Protein AF-J0YSJ6-F1 (afdb_monomer_lite)

Organism: NCBI:txid1094563

Foldseek 3Di:
DLVLLQCVLVVHPPHDDDPDDDDDDPVRSVVSSVVSNVSNVLLVVLLVVLCVVCVVADLVCLCVCCPVVVHDDPVNVVSVVSSVVSVVVSVVD

pLDDT: mean 88.55, std 11.8, range [43.41, 97.31]

Structure (mmCIF, N/CA/C/O backbone):
data_AF-J0YSJ6-F1
#
_entry.id   AF-J0YSJ6-F1
#
loop_
_atom_site.group_PDB
_atom_site.id
_atom_site.type_symbol
_atom_site.label_atom_id
_atom_site.label_alt_id
_atom_site.label_comp_id
_atom_site.label_asym_id
_atom_site.label_entity_id
_atom_site.label_seq_id
_atom_site.pdbx_PDB_ins_code
_atom_site.Cartn_x
_atom_site.Cartn_y
_atom_site.Cartn_z
_atom_site.occupancy
_atom_site.B_iso_or_equiv
_atom_site.auth_seq_id
_atom_site.auth_comp_id
_atom_site.auth_asym_id
_atom_site.auth_atom_id
_atom_site.pdbx_PDB_model_num
ATOM 1 N N . GLN A 1 1 ? 1.792 -8.034 -7.028 1.00 76.62 1 GLN A N 1
ATOM 2 C CA . GLN A 1 1 ? 2.342 -7.533 -8.305 1.00 76.62 1 GLN A CA 1
ATOM 3 C C . GLN A 1 1 ? 2.767 -6.069 -8.202 1.00 76.62 1 GLN A C 1
ATOM 5 O O . GLN A 1 1 ? 3.964 -5.867 -8.198 1.00 76.62 1 GLN A O 1
ATOM 10 N N . ILE A 1 2 ? 1.896 -5.083 -7.918 1.00 85.25 2 ILE A N 1
ATOM 11 C CA . ILE A 1 2 ? 2.251 -3.632 -7.905 1.00 85.25 2 ILE A CA 1
ATOM 12 C C . ILE A 1 2 ? 3.595 -3.270 -7.229 1.00 85.25 2 ILE A C 1
ATOM 14 O O . ILE A 1 2 ? 4.388 -2.539 -7.813 1.00 85.25 2 ILE A O 1
ATOM 18 N N . ARG A 1 3 ? 3.878 -3.768 -6.011 1.00 87.75 3 ARG A N 1
ATOM 19 C CA . ARG A 1 3 ? 5.177 -3.529 -5.344 1.00 87.75 3 ARG A CA 1
ATOM 20 C C . ARG A 1 3 ? 6.343 -4.140 -6.125 1.00 87.75 3 ARG A C 1
ATOM 22 O O . ARG A 1 3 ? 7.353 -3.477 -6.293 1.00 87.75 3 ARG A O 1
ATOM 29 N N . ASN A 1 4 ? 6.204 -5.377 -6.594 1.00 87.88 4 ASN A N 1
ATOM 30 C CA . ASN A 1 4 ? 7.232 -6.054 -7.382 1.00 87.88 4 ASN A CA 1
ATOM 31 C C . ASN A 1 4 ? 7.460 -5.355 -8.728 1.00 87.88 4 ASN A C 1
ATOM 33 O O . ASN A 1 4 ? 8.599 -5.066 -9.063 1.00 87.88 4 ASN A O 1
ATOM 37 N N . AS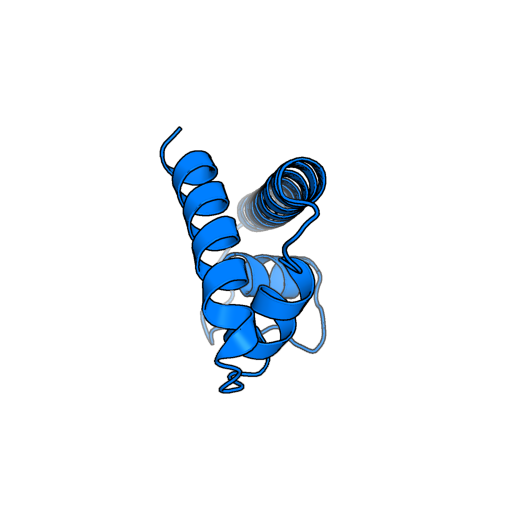P A 1 5 ? 6.38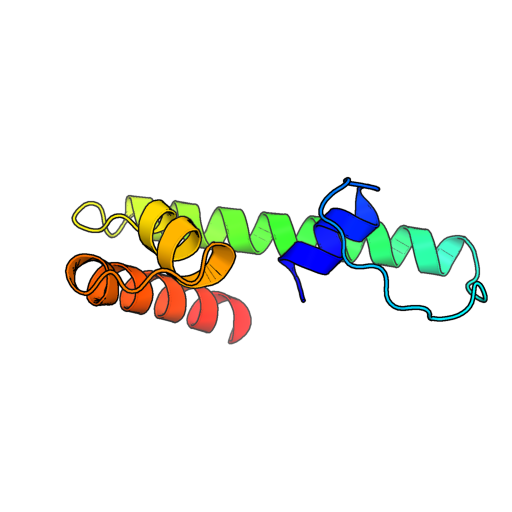4 -4.981 -9.427 1.00 87.50 5 ASP A N 1
ATOM 38 C CA . ASP A 1 5 ? 6.445 -4.251 -10.699 1.00 87.50 5 ASP A CA 1
ATOM 39 C C . ASP A 1 5 ? 7.222 -2.938 -10.537 1.00 87.50 5 ASP A C 1
ATOM 41 O O . ASP A 1 5 ? 8.053 -2.596 -11.371 1.00 87.50 5 ASP A O 1
ATOM 45 N N . TYR A 1 6 ? 7.005 -2.222 -9.427 1.00 88.88 6 TYR A N 1
ATOM 46 C CA . TYR A 1 6 ? 7.778 -1.029 -9.085 1.00 88.88 6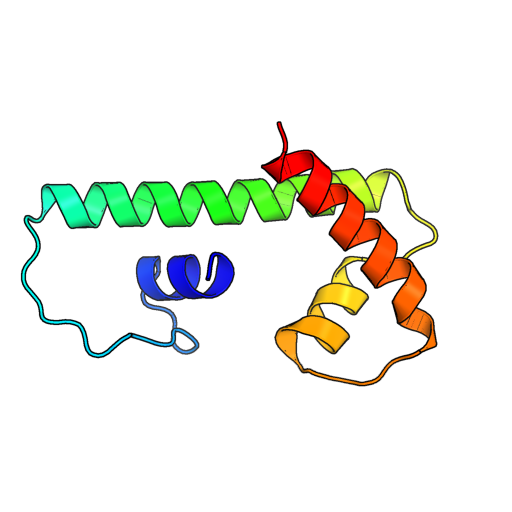 TYR A CA 1
ATOM 47 C C . TYR A 1 6 ? 9.258 -1.332 -8.829 1.00 88.88 6 TYR A C 1
ATOM 49 O O . TYR A 1 6 ? 10.121 -0.611 -9.327 1.00 88.88 6 TYR A O 1
ATOM 57 N N . LEU A 1 7 ? 9.569 -2.387 -8.070 1.00 88.88 7 LEU A N 1
ATOM 58 C CA . LEU A 1 7 ? 10.955 -2.786 -7.809 1.00 88.88 7 LEU A CA 1
ATOM 59 C C . LEU A 1 7 ? 11.676 -3.150 -9.115 1.00 88.88 7 LEU A C 1
ATOM 61 O O . LEU A 1 7 ? 12.788 -2.674 -9.332 1.00 88.88 7 LEU A O 1
ATOM 65 N N . CYS A 1 8 ? 11.026 -3.913 -9.997 1.00 87.19 8 CYS A N 1
ATOM 66 C CA . CYS A 1 8 ? 11.523 -4.244 -11.332 1.00 87.19 8 CYS A CA 1
ATOM 67 C C . CYS A 1 8 ? 11.722 -2.981 -12.183 1.00 87.19 8 CYS A C 1
ATOM 69 O O . CYS A 1 8 ? 12.791 -2.786 -12.752 1.00 87.19 8 CYS A O 1
ATOM 71 N N . ALA A 1 9 ? 10.738 -2.077 -12.208 1.00 86.44 9 ALA A N 1
ATOM 72 C CA . ALA A 1 9 ? 10.813 -0.813 -12.941 1.00 86.44 9 ALA A CA 1
ATOM 73 C C . ALA A 1 9 ? 11.939 0.115 -12.451 1.00 86.44 9 ALA A C 1
ATOM 75 O O . ALA A 1 9 ? 12.421 0.955 -13.209 1.00 86.44 9 ALA A O 1
ATOM 76 N N . LYS A 1 10 ? 12.359 -0.015 -11.187 1.00 88.50 10 LYS A N 1
ATOM 77 C CA . LYS A 1 10 ? 13.460 0.754 -10.588 1.00 88.50 10 LYS A CA 1
ATOM 78 C C . LYS A 1 10 ? 14.793 0.005 -10.539 1.00 88.50 10 LYS A C 1
ATOM 80 O O . LYS A 1 10 ? 15.765 0.581 -10.062 1.00 88.50 10 LYS A O 1
ATOM 85 N N . GLY A 1 11 ? 14.854 -1.243 -11.007 1.00 85.38 11 GLY A N 1
ATOM 86 C CA . GLY A 1 11 ? 16.071 -2.055 -10.951 1.00 85.38 11 GLY A CA 1
ATOM 87 C C . GLY A 1 11 ? 16.542 -2.356 -9.521 1.00 85.38 11 GLY A C 1
ATOM 88 O O . GLY A 1 11 ? 17.742 -2.407 -9.264 1.00 85.38 11 GLY A O 1
ATOM 89 N N . LEU A 1 12 ? 15.618 -2.482 -8.562 1.00 87.69 12 LEU A N 1
ATOM 90 C CA . LEU A 1 12 ? 15.950 -2.623 -7.140 1.00 87.69 12 LEU A CA 1
ATOM 91 C C . LEU A 1 12 ? 16.290 -4.080 -6.758 1.00 87.69 12 LEU A C 1
ATOM 93 O O . LEU A 1 12 ? 15.708 -5.012 -7.310 1.00 87.69 12 LEU A O 1
ATOM 97 N N . PRO A 1 13 ? 17.178 -4.309 -5.768 1.00 81.81 13 PRO A N 1
ATOM 98 C CA . PRO A 1 13 ? 17.716 -5.638 -5.440 1.00 81.81 13 PRO A CA 1
ATOM 99 C C . PRO A 1 13 ? 16.704 -6.627 -4.835 1.00 81.81 13 PRO A C 1
ATOM 101 O O . PRO A 1 13 ? 16.987 -7.816 -4.763 1.00 81.81 13 PRO A O 1
ATOM 104 N N . SER A 1 14 ? 15.524 -6.165 -4.408 1.00 84.25 14 SER A N 1
ATOM 105 C CA . SER A 1 14 ? 14.429 -7.026 -3.921 1.00 84.25 14 SER A CA 1
ATOM 106 C C . SER A 1 14 ? 13.371 -7.331 -4.988 1.00 84.25 14 SER A C 1
ATOM 108 O O . SER A 1 14 ? 12.304 -7.845 -4.655 1.00 84.25 14 SER A O 1
ATOM 110 N N . ALA A 1 15 ? 13.617 -6.946 -6.240 1.00 86.38 15 ALA A N 1
ATOM 111 C CA . ALA A 1 15 ? 12.743 -7.261 -7.357 1.00 86.38 15 ALA A CA 1
ATOM 112 C C . ALA A 1 15 ? 12.814 -8.757 -7.690 1.00 86.38 15 ALA A C 1
ATOM 114 O O . ALA A 1 15 ? 13.900 -9.317 -7.843 1.00 86.38 15 ALA A O 1
ATOM 115 N N . VAL A 1 16 ? 11.654 -9.389 -7.836 1.00 84.50 16 VAL A N 1
ATOM 116 C CA . VAL A 1 16 ? 11.526 -10.726 -8.415 1.00 84.50 16 VAL A CA 1
ATOM 117 C C . VAL A 1 16 ? 11.302 -10.539 -9.909 1.00 84.50 16 VAL A C 1
ATOM 119 O O . VAL A 1 16 ? 10.233 -10.093 -10.326 1.00 84.50 16 VAL A O 1
ATOM 122 N N . TYR A 1 17 ? 12.326 -10.820 -10.706 1.00 80.12 17 TYR A N 1
ATOM 123 C CA . TYR A 1 17 ? 12.222 -10.792 -12.160 1.00 80.12 17 TYR A CA 1
ATOM 124 C C . TYR A 1 17 ? 11.662 -12.133 -12.626 1.00 80.12 17 TYR A C 1
ATOM 126 O O . TYR A 1 17 ? 12.255 -13.173 -12.343 1.00 80.12 17 TYR A O 1
ATOM 134 N N . ASP A 1 18 ? 10.523 -12.116 -13.317 1.00 72.31 18 ASP A N 1
ATOM 135 C CA . ASP A 1 18 ? 10.084 -13.301 -14.048 1.00 72.31 18 ASP A CA 1
ATOM 136 C C . ASP A 1 18 ? 11.069 -13.553 -15.200 1.00 72.31 18 ASP A C 1
ATOM 138 O O . ASP A 1 18 ? 11.541 -12.608 -15.835 1.00 72.31 18 ASP A O 1
ATOM 142 N N . ASP A 1 19 ? 11.349 -14.824 -15.498 1.00 56.41 19 ASP A N 1
ATOM 143 C CA . ASP A 1 19 ? 12.310 -15.290 -16.520 1.00 56.41 19 ASP A CA 1
ATOM 144 C C . ASP A 1 19 ? 11.850 -14.997 -17.973 1.00 56.41 19 ASP A C 1
ATOM 146 O O . ASP A 1 19 ? 12.262 -15.626 -18.949 1.00 56.41 19 ASP A O 1
ATOM 150 N N . VAL A 1 20 ? 10.921 -14.051 -18.135 1.00 53.00 20 VAL A N 1
ATOM 151 C CA . VAL A 1 20 ? 10.241 -13.735 -19.386 1.00 53.00 20 VAL A CA 1
ATOM 152 C C . VAL A 1 20 ? 11.157 -12.874 -20.244 1.00 53.00 20 VAL A C 1
ATOM 154 O O . VAL A 1 20 ? 11.163 -11.648 -20.175 1.00 53.00 20 VAL A O 1
ATOM 157 N N . THR A 1 21 ? 11.935 -13.581 -21.062 1.00 43.41 21 THR A N 1
ATOM 158 C CA . THR A 1 21 ? 12.325 -13.247 -22.437 1.00 43.41 21 THR A CA 1
ATOM 159 C C . THR A 1 21 ? 12.229 -11.768 -22.803 1.00 43.41 21 THR A C 1
ATOM 161 O O . THR A 1 21 ? 11.164 -11.246 -23.140 1.00 43.41 21 THR A O 1
ATOM 164 N N . THR A 1 22 ? 13.403 -11.149 -22.833 1.00 47.97 22 THR A N 1
ATOM 165 C CA . THR A 1 22 ? 13.792 -9.961 -23.593 1.00 47.97 22 THR A CA 1
ATOM 166 C C . THR A 1 22 ? 13.239 -9.979 -25.022 1.00 47.97 22 THR A C 1
ATOM 168 O O . THR A 1 22 ? 13.909 -10.359 -25.974 1.00 47.97 22 THR A O 1
ATOM 171 N N . ASN A 1 23 ? 11.995 -9.554 -25.189 1.00 54.22 23 ASN A N 1
ATOM 172 C CA . ASN A 1 23 ? 11.416 -9.199 -26.478 1.00 54.22 23 ASN A CA 1
ATOM 173 C C . ASN A 1 23 ? 10.410 -8.086 -26.229 1.00 54.22 23 ASN A C 1
ATOM 175 O O . ASN A 1 23 ? 9.223 -8.336 -26.038 1.00 54.22 23 ASN A O 1
ATOM 179 N N . SER A 1 24 ? 10.873 -6.842 -26.145 1.00 59.66 24 SER A N 1
ATOM 180 C CA . SER A 1 24 ? 9.964 -5.709 -25.988 1.00 59.66 24 SER A CA 1
ATOM 181 C C . SER A 1 24 ? 10.599 -4.446 -26.549 1.00 59.66 24 SER A C 1
ATOM 183 O O . SER A 1 24 ? 11.653 -4.010 -26.099 1.00 59.66 24 SER A O 1
ATOM 185 N N . ASP A 1 25 ? 9.935 -3.895 -27.562 1.00 68.25 25 ASP A N 1
ATOM 186 C CA . ASP A 1 25 ? 10.101 -2.542 -28.091 1.00 68.25 25 ASP A CA 1
ATOM 187 C C . ASP A 1 25 ? 10.464 -1.543 -26.967 1.00 68.25 25 ASP A C 1
ATOM 189 O O . ASP A 1 25 ? 9.739 -1.491 -25.967 1.00 68.25 25 ASP A O 1
ATOM 193 N N . PRO A 1 26 ? 11.540 -0.743 -27.090 1.00 67.12 26 PRO A N 1
ATOM 194 C CA . PRO A 1 26 ? 11.945 0.224 -26.067 1.00 67.12 26 PRO A CA 1
ATOM 195 C C . PRO A 1 26 ? 10.802 1.136 -25.595 1.00 67.12 26 PRO A C 1
ATOM 197 O O . PRO A 1 26 ? 10.676 1.399 -24.398 1.00 67.12 26 PRO A O 1
ATOM 200 N N . ASN A 1 27 ? 9.901 1.528 -26.506 1.00 75.69 27 ASN A N 1
ATOM 201 C CA . ASN A 1 27 ? 8.737 2.358 -26.176 1.00 75.69 27 ASN A CA 1
ATOM 202 C C . ASN A 1 27 ? 7.722 1.629 -25.280 1.00 75.69 27 ASN A C 1
ATOM 204 O O . ASN A 1 27 ? 6.995 2.253 -24.504 1.00 75.69 27 ASN A O 1
ATOM 208 N N . SER A 1 28 ? 7.636 0.303 -25.394 1.00 80.19 28 SER A N 1
ATOM 209 C CA . SER A 1 28 ? 6.753 -0.521 -24.565 1.00 80.19 28 SER A CA 1
ATOM 210 C C . SER A 1 28 ? 7.299 -0.695 -23.146 1.00 80.19 28 SER A C 1
ATOM 212 O O . SER A 1 28 ? 6.520 -0.662 -22.190 1.00 80.19 28 SER A O 1
ATOM 214 N N . LEU A 1 29 ? 8.626 -0.787 -22.998 1.00 81.25 29 LEU A N 1
ATOM 215 C CA . LEU A 1 29 ? 9.292 -0.861 -21.699 1.00 81.25 29 LEU A CA 1
ATOM 216 C C . LEU A 1 29 ? 9.167 0.460 -20.932 1.00 81.25 29 LEU A C 1
ATOM 218 O O . LEU A 1 29 ? 8.795 0.450 -19.761 1.00 81.25 29 LEU A O 1
ATOM 222 N N . GLU A 1 30 ? 9.415 1.594 -21.589 1.00 85.88 30 GLU A N 1
ATOM 223 C CA . GLU A 1 30 ? 9.335 2.916 -20.956 1.00 85.88 30 GLU A CA 1
ATOM 224 C C . GLU A 1 30 ? 7.920 3.206 -20.429 1.00 85.88 30 GLU A C 1
ATOM 226 O O . GLU A 1 30 ? 7.736 3.501 -19.246 1.00 85.88 30 GLU A O 1
ATOM 231 N N . ARG A 1 31 ? 6.891 2.974 -21.255 1.00 87.94 31 ARG A N 1
ATOM 232 C CA . ARG A 1 31 ? 5.483 3.098 -20.836 1.00 87.94 31 ARG A CA 1
ATOM 233 C C . ARG A 1 31 ? 5.122 2.160 -19.687 1.00 87.94 31 ARG A C 1
ATOM 235 O O . ARG A 1 31 ? 4.298 2.502 -18.835 1.00 87.94 31 ARG A O 1
ATOM 242 N N . TRP A 1 32 ? 5.695 0.958 -19.661 1.00 88.50 32 TRP A N 1
ATOM 243 C CA . TRP A 1 32 ? 5.478 0.018 -18.566 1.00 88.50 32 TRP A CA 1
ATOM 244 C C . TRP A 1 32 ? 6.111 0.520 -17.259 1.00 88.50 32 TRP A C 1
ATOM 246 O O . TRP A 1 32 ? 5.436 0.511 -16.228 1.00 88.50 32 TRP A O 1
ATOM 256 N N . VAL A 1 33 ? 7.344 1.039 -17.306 1.00 89.12 33 VAL A N 1
ATOM 257 C CA . VAL A 1 33 ? 8.045 1.635 -16.152 1.00 89.12 33 VAL A CA 1
ATOM 258 C C . VAL A 1 33 ? 7.261 2.814 -15.574 1.00 89.12 33 VAL A C 1
ATOM 260 O O . VAL A 1 33 ? 7.072 2.897 -14.353 1.00 89.12 33 VAL A O 1
ATOM 263 N N . GLU A 1 34 ? 6.764 3.708 -16.432 1.00 91.69 34 GLU A N 1
ATOM 264 C CA . GLU A 1 34 ? 5.925 4.840 -16.027 1.00 91.69 34 GLU A CA 1
ATOM 265 C C . GLU A 1 34 ? 4.651 4.362 -15.327 1.00 91.69 34 GLU A C 1
ATOM 267 O O . GLU A 1 34 ? 4.338 4.794 -14.214 1.00 91.69 34 GLU A O 1
ATOM 272 N N . LYS A 1 35 ? 3.942 3.406 -15.936 1.00 89.94 35 LYS A N 1
ATOM 273 C CA . LYS A 1 35 ? 2.695 2.860 -15.393 1.00 89.94 35 LYS A CA 1
ATOM 274 C C . LYS A 1 35 ? 2.906 2.139 -14.062 1.00 89.94 35 LYS A C 1
ATOM 276 O O . LYS A 1 35 ? 2.089 2.300 -13.153 1.00 89.94 35 LYS A O 1
ATOM 281 N N . ALA A 1 36 ? 3.976 1.356 -13.929 1.00 89.88 36 ALA A N 1
ATOM 282 C CA . ALA A 1 36 ? 4.331 0.673 -12.687 1.00 89.88 36 ALA A CA 1
ATOM 283 C C . ALA A 1 36 ? 4.659 1.682 -11.574 1.00 89.88 36 ALA A C 1
ATOM 285 O O . ALA A 1 36 ? 4.147 1.565 -10.458 1.00 89.88 36 ALA A O 1
ATOM 286 N N . THR A 1 37 ? 5.432 2.724 -11.901 1.00 91.56 37 THR A N 1
ATOM 287 C CA . THR A 1 37 ? 5.764 3.816 -10.973 1.00 91.56 37 THR A CA 1
ATOM 288 C C . THR A 1 37 ? 4.514 4.556 -10.507 1.00 91.56 37 THR A C 1
ATOM 290 O O . THR A 1 37 ? 4.303 4.700 -9.302 1.00 91.56 37 THR A O 1
ATOM 293 N N . TYR A 1 38 ? 3.655 4.961 -11.443 1.00 94.25 38 TYR A N 1
ATOM 294 C CA . TYR A 1 38 ? 2.416 5.671 -11.142 1.00 94.25 38 TYR A CA 1
ATOM 295 C C . TYR A 1 38 ? 1.491 4.850 -10.237 1.00 94.25 38 TYR A C 1
ATOM 297 O O . TYR A 1 38 ? 1.020 5.343 -9.214 1.00 94.25 38 TYR A O 1
ATOM 305 N N . ARG A 1 39 ? 1.268 3.570 -10.566 1.00 92.44 39 ARG A N 1
ATOM 306 C CA . ARG A 1 39 ? 0.418 2.677 -9.762 1.00 92.44 39 ARG A CA 1
ATOM 307 C C . ARG A 1 39 ? 0.936 2.524 -8.339 1.00 92.44 39 ARG A C 1
ATOM 309 O O . ARG A 1 39 ? 0.148 2.553 -7.399 1.00 92.44 39 ARG A O 1
ATOM 316 N N . TYR A 1 40 ? 2.247 2.368 -8.173 1.00 93.25 40 TYR A N 1
ATOM 317 C CA . TYR A 1 40 ? 2.841 2.266 -6.846 1.00 93.25 40 TYR A CA 1
ATOM 318 C C . TYR A 1 40 ? 2.661 3.556 -6.039 1.00 93.25 40 TYR A C 1
ATOM 320 O O . TYR A 1 40 ? 2.232 3.497 -4.889 1.00 93.25 40 TYR A O 1
ATOM 328 N N . GLN A 1 41 ? 2.912 4.720 -6.643 1.00 95.00 41 GLN A N 1
ATOM 329 C CA . GLN A 1 41 ? 2.696 6.016 -5.992 1.00 95.00 41 GLN A CA 1
ATOM 330 C C . GLN A 1 41 ? 1.226 6.236 -5.613 1.00 95.00 41 GLN A C 1
ATOM 332 O O . GLN A 1 41 ? 0.947 6.689 -4.506 1.00 95.00 41 GLN A O 1
ATOM 337 N N . ALA A 1 42 ? 0.286 5.849 -6.477 1.00 95.19 42 ALA A N 1
ATOM 338 C CA . ALA A 1 42 ? -1.145 5.945 -6.200 1.00 95.19 42 ALA A CA 1
ATOM 339 C C . ALA A 1 42 ? -1.561 5.085 -4.990 1.00 95.19 42 ALA A C 1
ATOM 341 O O . ALA A 1 42 ? -2.302 5.550 -4.125 1.00 95.19 42 ALA A O 1
ATOM 342 N N . VAL A 1 43 ? -1.015 3.867 -4.872 1.00 94.94 43 VAL A N 1
ATOM 343 C CA . VAL A 1 43 ? -1.205 3.011 -3.688 1.00 94.94 43 VAL A CA 1
ATOM 344 C C . VAL A 1 43 ? -0.641 3.667 -2.429 1.00 94.94 43 VAL A C 1
ATOM 346 O O . VAL A 1 43 ? -1.307 3.668 -1.395 1.00 94.94 43 VAL A O 1
ATOM 349 N N . GLN A 1 44 ? 0.570 4.229 -2.501 1.00 95.50 44 GLN A N 1
ATOM 350 C CA . GLN A 1 44 ? 1.188 4.914 -1.361 1.00 95.50 44 GLN A CA 1
ATOM 351 C C . GLN A 1 44 ? 0.342 6.104 -0.893 1.00 95.50 44 GLN A C 1
ATOM 353 O O . GLN A 1 44 ? 0.119 6.255 0.308 1.00 95.50 44 GLN A O 1
ATOM 358 N N . GLU A 1 45 ? -0.186 6.906 -1.819 1.00 96.25 45 GLU A N 1
ATOM 359 C CA . GLU A 1 45 ? -1.032 8.048 -1.464 1.00 96.25 45 GLU A CA 1
ATOM 360 C C . GLU A 1 45 ? -2.368 7.593 -0.859 1.00 96.25 45 GLU A C 1
ATOM 362 O O . GLU A 1 45 ? -2.779 8.117 0.173 1.00 96.25 45 GLU A O 1
ATOM 367 N N . ALA A 1 46 ? -2.993 6.541 -1.400 1.00 96.00 46 ALA A N 1
ATOM 368 C CA . ALA A 1 46 ? -4.212 5.969 -0.824 1.00 96.00 46 ALA A CA 1
ATOM 369 C C . ALA A 1 46 ? -4.006 5.473 0.621 1.00 96.00 46 ALA A C 1
ATOM 371 O O . ALA A 1 46 ? -4.865 5.673 1.485 1.00 96.00 46 ALA A O 1
ATOM 372 N N . ILE A 1 47 ? -2.857 4.852 0.911 1.00 96.31 47 ILE A N 1
ATOM 373 C CA . ILE A 1 47 ? -2.501 4.423 2.273 1.00 96.31 47 ILE A CA 1
ATOM 374 C C . ILE A 1 47 ? -2.282 5.637 3.176 1.00 96.31 47 ILE A C 1
ATOM 376 O O . ILE A 1 47 ? -2.752 5.647 4.314 1.00 96.31 47 ILE A O 1
ATOM 380 N N . LYS A 1 48 ? -1.598 6.670 2.680 1.00 97.00 48 LYS A N 1
ATOM 381 C CA . LYS A 1 48 ? -1.327 7.903 3.423 1.00 97.00 48 LYS A CA 1
ATOM 382 C C . LYS A 1 48 ? -2.611 8.649 3.789 1.00 97.00 48 LYS A C 1
ATOM 384 O O . LYS A 1 48 ? -2.773 9.034 4.948 1.00 97.00 48 LYS A O 1
ATOM 389 N N . GLU A 1 49 ? -3.542 8.798 2.849 1.00 96.44 49 GLU A N 1
ATOM 390 C CA . GLU A 1 49 ? -4.869 9.371 3.102 1.00 96.44 49 GLU A CA 1
ATOM 391 C C . GLU A 1 49 ? -5.633 8.560 4.156 1.00 96.44 49 GLU A C 1
ATOM 393 O O . GLU A 1 49 ? -6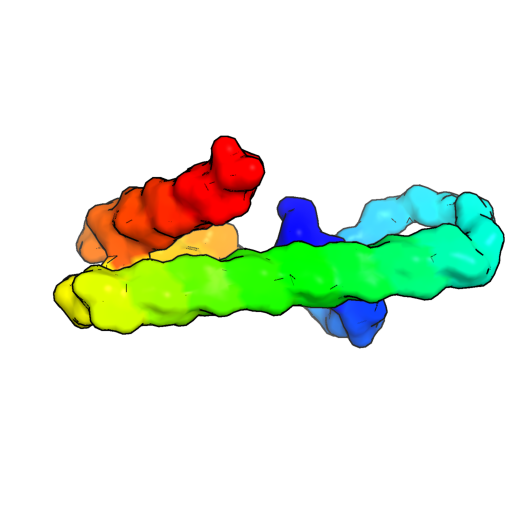.163 9.118 5.122 1.00 96.44 49 GLU A O 1
ATOM 398 N N . ALA A 1 50 ? -5.636 7.229 4.025 1.00 96.25 50 ALA A N 1
ATOM 399 C CA . ALA A 1 50 ? -6.284 6.346 4.987 1.00 96.25 50 ALA A CA 1
ATOM 400 C C . ALA A 1 50 ? -5.654 6.456 6.383 1.00 96.25 50 ALA A C 1
ATOM 402 O O . ALA A 1 50 ? -6.374 6.539 7.374 1.00 96.25 50 ALA A O 1
ATOM 403 N N . GLN A 1 51 ? -4.327 6.516 6.482 1.00 96.81 51 GLN A N 1
ATOM 404 C CA . GLN A 1 51 ? -3.625 6.650 7.757 1.00 96.81 51 GLN A CA 1
ATOM 405 C C . GLN A 1 51 ? -3.944 7.984 8.439 1.00 96.81 51 GLN A C 1
ATOM 407 O O . GLN A 1 51 ? -4.053 8.041 9.667 1.00 96.81 51 GLN A O 1
ATOM 412 N N . HIS A 1 52 ? -4.116 9.055 7.659 1.00 96.19 52 HIS A N 1
ATOM 413 C CA . HIS A 1 52 ? -4.502 10.356 8.194 1.00 96.19 52 HIS A CA 1
ATOM 414 C C . HIS A 1 52 ? -5.926 10.352 8.768 1.00 96.19 52 HIS A C 1
ATOM 416 O O . HIS A 1 52 ? -6.172 10.986 9.799 1.00 96.19 52 HIS A O 1
ATOM 422 N N . LEU A 1 53 ? -6.843 9.626 8.120 1.00 96.25 53 LEU A N 1
ATOM 423 C CA . LEU A 1 53 ? -8.232 9.461 8.551 1.00 96.25 53 LEU A CA 1
ATOM 424 C C . LEU A 1 53 ? -8.358 8.534 9.772 1.00 96.25 53 LEU A C 1
ATOM 426 O O . LEU A 1 53 ? -9.130 8.805 10.688 1.00 96.25 53 LEU A O 1
ATOM 430 N N . TYR A 1 54 ? -7.581 7.455 9.797 1.00 94.75 54 TYR A N 1
ATOM 431 C CA . TYR A 1 54 ? -7.683 6.359 10.758 1.00 94.75 54 TYR A CA 1
ATOM 432 C C . TYR A 1 54 ? -6.488 6.331 11.722 1.00 94.75 54 TYR A C 1
ATOM 434 O O . TYR A 1 54 ? -5.760 5.342 11.815 1.00 94.75 54 TYR A O 1
ATOM 442 N N . ARG A 1 55 ? -6.285 7.431 12.456 1.00 93.06 55 ARG A N 1
ATOM 443 C CA . ARG A 1 55 ? -5.093 7.667 13.300 1.00 93.06 55 ARG A CA 1
ATOM 444 C C . ARG A 1 55 ? -4.896 6.653 14.430 1.00 93.06 55 ARG A C 1
ATOM 446 O O . ARG A 1 55 ? -3.781 6.498 14.911 1.00 93.06 55 ARG A O 1
ATOM 453 N N . GLN A 1 56 ? -5.962 5.977 14.855 1.00 94.00 56 GLN A N 1
ATOM 454 C CA . GLN A 1 56 ? -5.917 4.938 15.884 1.00 94.00 56 GLN A CA 1
ATOM 455 C C . GLN A 1 56 ? -5.307 3.614 15.397 1.00 94.00 56 GLN A C 1
ATOM 457 O O . GLN A 1 56 ? -5.015 2.742 16.210 1.00 94.00 56 GLN A O 1
ATOM 462 N N . TYR A 1 57 ? -5.129 3.448 14.085 1.00 95.25 57 TYR A N 1
ATOM 463 C CA . TYR A 1 57 ? -4.530 2.259 13.491 1.00 95.25 57 TYR A CA 1
ATOM 464 C C . TYR A 1 57 ? -3.119 2.549 12.990 1.00 95.25 57 TYR A C 1
ATOM 466 O O . TYR A 1 57 ? -2.797 3.670 12.605 1.00 95.25 57 TYR A O 1
ATOM 474 N N . ASN A 1 58 ? -2.291 1.508 12.940 1.00 95.50 58 ASN A N 1
ATOM 475 C CA . ASN A 1 58 ? -0.975 1.565 12.314 1.00 95.50 58 ASN A CA 1
ATOM 476 C C . ASN A 1 58 ? -1.019 0.787 10.993 1.00 95.50 58 ASN A C 1
ATOM 478 O O . ASN A 1 58 ? -0.738 -0.413 10.950 1.00 95.50 58 ASN A O 1
ATOM 482 N N . LEU A 1 59 ? -1.456 1.467 9.929 1.00 97.12 59 LEU A N 1
ATOM 483 C CA . LEU A 1 59 ? -1.666 0.860 8.613 1.00 97.12 59 LEU A CA 1
ATOM 484 C C . LEU A 1 59 ? -0.334 0.457 7.973 1.00 97.12 59 LEU A C 1
ATOM 486 O O . LEU A 1 59 ? -0.240 -0.606 7.360 1.00 97.12 59 LEU A O 1
ATOM 490 N N . TYR A 1 60 ? 0.707 1.270 8.170 1.00 96.56 60 TYR A N 1
ATOM 491 C CA . TYR A 1 60 ? 2.052 0.977 7.677 1.00 96.56 60 TYR A CA 1
ATOM 492 C C . TYR A 1 60 ? 2.638 -0.277 8.327 1.00 96.56 60 TYR A C 1
ATOM 494 O O . TYR A 1 60 ? 3.119 -1.150 7.610 1.00 96.56 60 TYR A O 1
ATOM 502 N N . ALA A 1 61 ? 2.540 -0.417 9.654 1.00 96.75 61 ALA A N 1
ATOM 503 C CA . ALA A 1 61 ? 3.008 -1.622 10.342 1.00 96.75 61 ALA A CA 1
ATOM 504 C C . ALA A 1 61 ? 2.221 -2.868 9.919 1.00 96.75 61 ALA A C 1
ATOM 506 O O . ALA A 1 61 ? 2.804 -3.936 9.768 1.00 96.75 61 ALA A O 1
ATOM 507 N N . ALA A 1 62 ? 0.911 -2.738 9.689 1.00 97.19 62 ALA A N 1
ATOM 508 C CA . ALA A 1 62 ? 0.101 -3.851 9.208 1.00 97.19 62 ALA A CA 1
ATOM 509 C C . ALA A 1 62 ? 0.552 -4.337 7.822 1.00 97.19 62 ALA A C 1
ATOM 511 O O . ALA A 1 62 ? 0.674 -5.540 7.616 1.00 97.19 62 ALA A O 1
ATOM 512 N N . ILE A 1 63 ? 0.849 -3.423 6.890 1.00 95.81 63 ILE A N 1
ATOM 513 C CA . ILE A 1 63 ? 1.395 -3.798 5.578 1.00 95.81 63 ILE A CA 1
ATOM 514 C C . ILE A 1 63 ? 2.794 -4.399 5.729 1.00 95.81 63 ILE A C 1
ATOM 516 O O . ILE A 1 63 ? 3.055 -5.468 5.186 1.00 95.81 63 ILE A O 1
ATOM 520 N N . GLN A 1 64 ? 3.688 -3.724 6.451 1.00 95.62 64 GLN A N 1
ATOM 521 C CA . GLN A 1 64 ? 5.078 -4.152 6.575 1.00 95.62 64 GLN A CA 1
ATOM 522 C C . GLN A 1 64 ? 5.172 -5.546 7.197 1.00 95.62 64 GLN A C 1
ATOM 524 O O . GLN A 1 64 ? 5.725 -6.458 6.591 1.00 95.62 64 GLN A O 1
ATOM 529 N N . TYR A 1 65 ? 4.582 -5.735 8.374 1.00 96.50 65 TYR A N 1
ATOM 530 C CA . TYR A 1 65 ? 4.788 -6.966 9.119 1.00 96.50 65 TYR A CA 1
ATOM 531 C C . TYR A 1 65 ? 3.895 -8.104 8.647 1.00 96.50 65 TYR A C 1
ATOM 533 O O . TYR A 1 65 ? 4.385 -9.215 8.506 1.00 96.50 65 TYR A O 1
ATOM 541 N N . ILE A 1 66 ? 2.611 -7.855 8.365 1.00 96.50 66 ILE A N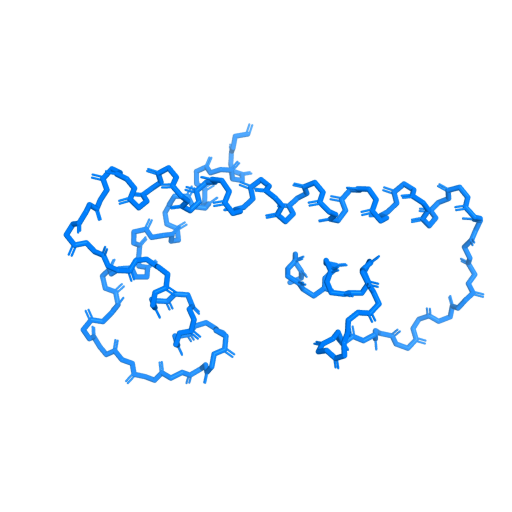 1
ATOM 542 C CA . ILE A 1 66 ? 1.713 -8.951 7.977 1.00 96.50 66 ILE A CA 1
ATOM 543 C C . ILE A 1 66 ? 1.854 -9.290 6.489 1.00 96.50 66 ILE A C 1
ATOM 545 O O . ILE A 1 66 ? 1.834 -10.460 6.139 1.00 96.50 66 ILE A O 1
ATOM 549 N N . VAL A 1 67 ? 1.977 -8.300 5.596 1.00 93.56 67 VAL A N 1
ATOM 550 C CA . VAL A 1 67 ? 1.932 -8.555 4.140 1.00 93.56 67 VAL A CA 1
ATOM 551 C C . VAL A 1 67 ? 3.318 -8.758 3.534 1.00 93.56 67 VAL A C 1
ATOM 553 O O . VAL A 1 67 ? 3.474 -9.603 2.659 1.00 93.56 67 VAL A O 1
ATOM 556 N N . ILE A 1 68 ? 4.314 -7.961 3.935 1.00 90.88 68 ILE A N 1
ATOM 557 C CA . ILE A 1 68 ? 5.663 -8.037 3.348 1.00 90.88 68 ILE A CA 1
ATOM 558 C C . ILE A 1 68 ? 6.512 -9.090 4.061 1.00 90.88 68 ILE A C 1
ATOM 560 O O . ILE A 1 68 ? 7.206 -9.852 3.396 1.00 90.88 68 ILE A O 1
ATOM 564 N N . GLU A 1 69 ? 6.466 -9.122 5.391 1.00 93.69 69 GLU A N 1
ATOM 565 C CA . GLU A 1 69 ? 7.278 -10.032 6.210 1.00 93.69 69 GLU A CA 1
ATOM 566 C C . GLU A 1 69 ? 6.542 -11.316 6.628 1.00 93.69 69 GLU A C 1
ATOM 568 O O . GLU A 1 69 ? 7.130 -12.147 7.313 1.00 93.69 69 GLU A O 1
ATOM 573 N N . ASP A 1 70 ? 5.279 -11.480 6.221 1.00 94.25 70 ASP A N 1
ATOM 574 C CA . ASP A 1 70 ? 4.441 -12.660 6.495 1.00 94.25 70 ASP A CA 1
ATOM 575 C C . ASP A 1 70 ? 4.343 -13.031 7.994 1.00 94.25 70 ASP A C 1
ATOM 577 O O . ASP A 1 70 ? 4.245 -14.194 8.386 1.00 94.25 70 ASP A O 1
ATOM 581 N N . GLN A 1 71 ? 4.385 -12.025 8.875 1.00 96.50 71 GLN A N 1
ATOM 582 C CA . GLN A 1 71 ? 4.306 -12.223 10.320 1.00 96.50 71 GLN A CA 1
ATOM 583 C C . GLN A 1 71 ? 2.862 -12.343 10.819 1.00 96.50 71 GLN A C 1
ATOM 585 O O . GLN A 1 71 ? 1.959 -11.588 10.443 1.00 96.50 71 GLN A O 1
ATOM 590 N N . THR A 1 72 ? 2.653 -13.223 11.798 1.00 94.81 72 THR A N 1
ATOM 591 C CA . THR A 1 72 ? 1.357 -13.400 12.462 1.00 94.81 72 THR A CA 1
ATOM 592 C C . THR A 1 72 ? 1.213 -12.450 13.659 1.00 94.81 72 THR A C 1
ATOM 594 O O . THR A 1 72 ? 1.586 -12.782 14.782 1.00 94.81 72 THR A O 1
ATOM 597 N N . LEU A 1 73 ? 0.643 -11.257 13.439 1.00 96.31 73 LEU A N 1
ATOM 598 C CA . LEU A 1 73 ? 0.442 -10.235 14.482 1.00 96.31 73 LEU A CA 1
ATOM 599 C C . LEU A 1 73 ? -1.056 -9.929 14.701 1.00 96.31 73 LEU A C 1
ATOM 601 O O . LEU A 1 73 ? -1.593 -9.005 14.083 1.00 96.31 73 LEU A O 1
ATOM 605 N N . PRO A 1 74 ? -1.754 -10.651 15.607 1.00 95.31 74 PRO A N 1
ATOM 606 C CA . PRO A 1 74 ? -3.206 -10.526 15.795 1.00 95.31 74 PRO A CA 1
ATOM 607 C C . PRO A 1 74 ? -3.691 -9.104 16.107 1.00 95.31 74 PRO A C 1
A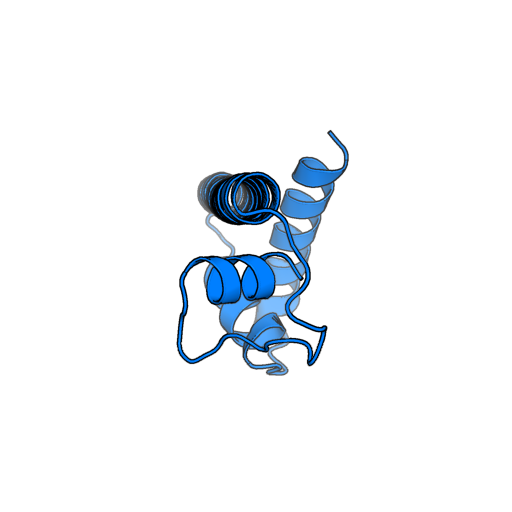TOM 609 O O . PRO A 1 74 ? -4.748 -8.680 15.646 1.00 95.31 74 PRO A O 1
ATOM 612 N N . HIS A 1 75 ? -2.896 -8.331 16.848 1.00 95.12 75 HIS A N 1
ATOM 613 C CA . HIS A 1 75 ? -3.225 -6.953 17.219 1.00 95.12 75 HIS A CA 1
ATOM 614 C C . HIS A 1 75 ? -3.204 -5.975 16.027 1.00 95.12 75 HIS A C 1
ATOM 616 O O . HIS A 1 75 ? -3.797 -4.901 16.109 1.00 95.12 75 HIS A O 1
ATOM 622 N N . LEU A 1 76 ? -2.574 -6.343 14.904 1.00 96.69 76 LEU A N 1
ATOM 623 C CA . LEU A 1 76 ? -2.546 -5.546 13.673 1.00 96.69 76 LEU A CA 1
ATOM 624 C C . LEU A 1 76 ? -3.618 -5.960 12.654 1.00 96.69 76 LEU A C 1
ATOM 626 O O . LEU A 1 76 ? -3.783 -5.272 11.649 1.00 96.69 76 LEU A O 1
ATOM 630 N N . VAL A 1 77 ? -4.404 -7.013 12.911 1.00 95.56 77 VAL A N 1
ATOM 631 C CA . VAL A 1 77 ? -5.435 -7.504 11.973 1.00 95.56 77 VAL A CA 1
ATOM 632 C C . VAL A 1 77 ? -6.489 -6.437 11.667 1.00 95.56 77 VAL A C 1
ATOM 634 O O . VAL A 1 77 ? -6.898 -6.273 10.518 1.00 95.56 77 VAL A O 1
ATOM 637 N N . ASN A 1 78 ? -6.900 -5.650 12.665 1.00 96.19 78 ASN A N 1
ATOM 638 C CA . ASN A 1 78 ? -7.851 -4.561 12.432 1.00 96.19 78 ASN A CA 1
ATOM 639 C C . ASN A 1 78 ? -7.240 -3.436 11.583 1.00 96.19 78 ASN A C 1
ATOM 641 O O . ASN A 1 78 ? -7.897 -2.945 10.666 1.00 96.19 78 ASN A O 1
ATOM 645 N N . SER A 1 79 ? -5.975 -3.078 11.831 1.00 97.06 79 SER A N 1
ATOM 646 C CA . SER A 1 79 ? -5.231 -2.132 10.988 1.00 97.06 79 SER A CA 1
ATOM 647 C C . SER A 1 79 ? -5.128 -2.645 9.546 1.00 97.06 79 SER A C 1
ATOM 649 O O . SER A 1 79 ? -5.353 -1.888 8.602 1.00 97.06 79 SER A O 1
ATOM 651 N N . LEU A 1 80 ? -4.874 -3.947 9.369 1.00 97.31 80 LEU A N 1
ATOM 652 C CA . LEU A 1 80 ? -4.822 -4.587 8.057 1.00 97.31 80 LEU A CA 1
ATOM 653 C C . LEU A 1 80 ? -6.173 -4.503 7.334 1.00 97.31 80 LEU A C 1
ATOM 655 O O . LEU A 1 80 ? -6.236 -4.132 6.166 1.00 97.31 80 LEU A O 1
ATOM 659 N N . ARG A 1 81 ? -7.280 -4.776 8.029 1.00 96.75 81 ARG A N 1
ATOM 660 C CA . ARG A 1 81 ? -8.623 -4.661 7.442 1.00 96.75 81 ARG A CA 1
ATOM 661 C C . ARG A 1 81 ? -8.914 -3.245 6.945 1.00 96.75 81 ARG A C 1
ATOM 663 O O . ARG A 1 81 ? -9.473 -3.076 5.864 1.00 96.75 81 ARG A O 1
ATOM 670 N N . VAL A 1 82 ? -8.535 -2.229 7.720 1.00 97.25 82 VAL A N 1
ATOM 671 C CA . VAL A 1 82 ? -8.750 -0.823 7.352 1.00 97.25 82 VAL A CA 1
ATOM 672 C C . VAL A 1 82 ? -7.976 -0.462 6.088 1.00 97.25 82 VAL A C 1
ATOM 674 O O . VAL A 1 82 ? -8.559 0.107 5.163 1.00 97.25 82 VAL A O 1
ATOM 677 N N . VAL A 1 83 ? -6.694 -0.828 6.009 1.00 96.81 83 VAL A N 1
ATOM 678 C CA . VAL A 1 83 ? -5.888 -0.507 4.826 1.00 96.81 83 VAL A CA 1
ATOM 679 C C . VAL A 1 83 ? -6.346 -1.284 3.592 1.00 96.81 83 VAL A C 1
ATOM 681 O O . VAL A 1 83 ? -6.440 -0.700 2.516 1.00 96.81 83 VAL A O 1
ATOM 684 N N . LEU A 1 84 ? -6.747 -2.551 3.737 1.00 95.94 84 LEU A N 1
ATOM 685 C CA . LEU A 1 84 ? -7.302 -3.336 2.630 1.00 95.94 84 LEU A CA 1
ATOM 686 C C . LEU A 1 84 ? -8.615 -2.744 2.102 1.00 95.94 84 LEU A C 1
ATOM 688 O O . LEU A 1 84 ? -8.800 -2.669 0.890 1.00 95.94 84 LEU A O 1
ATOM 692 N N . ASN A 1 85 ? -9.494 -2.250 2.978 1.00 96.25 85 ASN A N 1
ATOM 693 C CA . ASN A 1 85 ? -10.717 -1.560 2.559 1.00 96.25 85 ASN A CA 1
ATOM 694 C C . ASN A 1 85 ? -10.416 -0.256 1.805 1.00 96.25 85 ASN A C 1
ATOM 696 O O . ASN A 1 85 ? -11.077 0.051 0.810 1.00 96.25 85 ASN A O 1
ATOM 700 N N . ALA A 1 86 ? -9.425 0.515 2.266 1.00 95.50 86 ALA A N 1
ATOM 701 C CA . ALA A 1 86 ? -9.002 1.741 1.594 1.00 95.50 86 ALA A CA 1
ATOM 702 C C . ALA A 1 86 ? -8.444 1.449 0.193 1.00 95.50 86 ALA A C 1
ATOM 704 O O . ALA A 1 86 ? -8.831 2.104 -0.775 1.00 95.50 86 ALA A O 1
ATOM 705 N N . LEU A 1 87 ? -7.607 0.415 0.072 1.00 94.81 87 LEU A N 1
ATOM 706 C CA . LEU A 1 87 ? -7.062 -0.032 -1.207 1.00 94.81 87 LEU A CA 1
ATOM 707 C C . LEU A 1 87 ? -8.146 -0.580 -2.136 1.00 94.81 87 LEU A C 1
ATOM 709 O O . LEU A 1 87 ? -8.178 -0.212 -3.305 1.00 94.81 87 LEU A O 1
ATOM 713 N N . HIS A 1 88 ? -9.077 -1.390 -1.630 1.00 94.75 88 HIS A N 1
ATOM 714 C CA . HIS A 1 88 ? -10.210 -1.873 -2.420 1.00 94.75 88 HIS A CA 1
ATOM 715 C C . HIS A 1 88 ? -11.005 -0.700 -3.004 1.00 94.75 88 HIS A C 1
ATOM 717 O O . HIS A 1 88 ? -11.233 -0.641 -4.205 1.00 94.75 88 HIS A O 1
ATOM 723 N N . LYS A 1 89 ? -11.336 0.304 -2.182 1.00 93.75 89 LYS A N 1
ATOM 724 C CA . LYS A 1 89 ? -12.010 1.521 -2.652 1.00 93.75 89 LYS A CA 1
ATOM 725 C C . LYS A 1 89 ? -11.195 2.291 -3.697 1.00 93.75 89 LYS A C 1
ATOM 727 O O . LYS A 1 89 ? -11.794 2.889 -4.584 1.00 93.75 89 LYS A O 1
ATOM 732 N N . HIS A 1 90 ? -9.867 2.308 -3.588 1.00 92.19 90 HIS A N 1
ATOM 733 C CA . HIS A 1 90 ? -8.996 2.933 -4.583 1.00 92.19 90 HIS A CA 1
ATOM 734 C C . HIS A 1 90 ? -9.041 2.198 -5.931 1.00 92.19 90 HIS A C 1
ATOM 736 O O . HIS A 1 90 ? -9.108 2.853 -6.962 1.00 92.19 90 HIS A O 1
ATOM 742 N N . PHE A 1 91 ? -9.058 0.861 -5.929 1.00 89.88 91 PHE A N 1
ATOM 743 C CA . PHE A 1 91 ? -9.066 0.052 -7.156 1.00 89.88 91 PHE A CA 1
ATOM 744 C C . PHE A 1 91 ? -10.452 -0.191 -7.767 1.00 89.88 91 PHE A C 1
ATOM 746 O O . PHE A 1 91 ? -10.535 -0.552 -8.935 1.00 89.88 91 PHE A O 1
ATOM 753 N N . SER A 1 92 ? -11.532 -0.042 -6.997 1.00 90.81 92 SER A N 1
ATOM 754 C CA . SER A 1 92 ? -12.913 -0.173 -7.492 1.00 90.81 92 SER A CA 1
ATOM 755 C C . SER A 1 92 ? -13.501 1.132 -8.042 1.00 90.81 92 SER A C 1
ATOM 757 O O . SER A 1 92 ? -14.668 1.145 -8.429 1.00 90.81 92 SER A O 1
ATOM 759 N N . ARG A 1 93 ? -12.739 2.228 -8.008 1.00 65.94 93 ARG A N 1
ATOM 760 C CA . ARG A 1 93 ? -13.082 3.512 -8.631 1.00 65.94 93 ARG A CA 1
ATOM 761 C C . ARG A 1 93 ? -12.527 3.572 -10.044 1.00 65.94 93 ARG A C 1
ATOM 763 O O . ARG A 1 93 ? -13.230 4.163 -10.888 1.00 65.94 93 ARG A O 1
#

Radius of gyration: 15.53 Å; chains: 1; bounding box: 31×26×45 Å

Secondary structure (DSSP, 8-state):
-HHHHHHHHTT-TT-------S---HHHHHHHHHHHHHHHHHHHHHHHHHHHH-TTS-HHHIIIIIIIS----GGGHHHHHHHHHHHHHHHT-

Sequence (93 aa):
QIRNDYLCAKGLPSAVYDDVTTNSDPNSLERWVEKATYRYQAVQEAIKEAQHLYRQYNLYAAIQYIVIEDQTLPHLVNSLRVVLNALHKHFSR